Protein AF-A0A1R1S7P5-F1 (afdb_monomer)

Sequence (93 aa):
MTSIERTAYPRFKRLITAHELHLFCSPTGDELEWAAGATDGDEHLPARVGVAYDQAQARRIAEQSIRKEAAAKNRTRASPCPACAWWPCDHGG

pLDDT: mean 70.79, std 16.52, range [39.44, 97.38]

Structure (mmCIF, N/CA/C/O backbone):
data_AF-A0A1R1S7P5-F1
#
_entry.id   AF-A0A1R1S7P5-F1
#
loop_
_atom_site.group_PDB
_atom_site.id
_atom_site.type_symbol
_atom_site.label_atom_id
_atom_site.label_alt_id
_atom_site.label_comp_id
_atom_site.label_asym_id
_atom_site.label_entity_id
_atom_site.label_seq_id
_atom_site.pdbx_PDB_ins_code
_atom_site.Cartn_x
_atom_site.Cartn_y
_atom_site.Cartn_z
_atom_site.occupancy
_atom_site.B_iso_or_equiv
_atom_site.auth_seq_id
_atom_site.auth_comp_id
_atom_site.auth_asym_id
_atom_site.auth_atom_id
_atom_site.pdbx_PDB_model_num
ATOM 1 N N . MET A 1 1 ? 20.909 17.600 22.944 1.00 40.59 1 MET A N 1
ATOM 2 C CA . MET A 1 1 ? 20.603 16.245 22.438 1.00 40.59 1 MET A CA 1
ATOM 3 C C . MET A 1 1 ? 20.046 15.429 23.585 1.00 40.59 1 MET A C 1
ATOM 5 O O . MET A 1 1 ? 20.808 14.901 24.383 1.00 40.59 1 MET A O 1
ATOM 9 N N . THR A 1 2 ? 18.726 15.418 23.734 1.00 45.75 2 THR A N 1
ATOM 10 C CA . THR A 1 2 ? 18.050 14.572 24.717 1.00 45.75 2 THR A CA 1
ATOM 11 C C . THR A 1 2 ? 18.052 13.139 24.188 1.00 45.75 2 THR A C 1
ATOM 13 O O . THR A 1 2 ? 17.610 12.874 23.072 1.00 45.75 2 THR A O 1
ATOM 16 N N . SER A 1 3 ? 18.650 12.228 24.954 1.00 59.47 3 SER A N 1
ATOM 17 C CA . SER A 1 3 ? 18.625 10.789 24.693 1.00 59.47 3 SER A CA 1
ATOM 18 C C . SER A 1 3 ? 17.173 10.333 24.553 1.00 59.47 3 SER A C 1
ATOM 20 O O . SER A 1 3 ? 16.379 10.591 25.452 1.00 59.47 3 SER A O 1
ATOM 22 N N . ILE A 1 4 ? 16.831 9.634 23.469 1.00 60.50 4 ILE A N 1
ATOM 23 C CA . ILE A 1 4 ? 15.605 8.828 23.407 1.00 60.50 4 ILE A CA 1
ATOM 24 C C . ILE A 1 4 ? 15.663 7.871 24.604 1.00 60.50 4 ILE A C 1
ATOM 26 O O . ILE A 1 4 ? 16.576 7.046 24.700 1.00 60.50 4 ILE A O 1
ATOM 30 N N . GLU A 1 5 ? 14.781 8.058 25.585 1.00 53.78 5 GLU A N 1
ATOM 31 C CA . GLU A 1 5 ? 14.776 7.237 26.791 1.00 53.78 5 GLU A CA 1
ATOM 32 C C . GLU A 1 5 ? 14.529 5.766 26.432 1.00 53.78 5 GLU A C 1
ATOM 34 O O . GLU A 1 5 ? 13.701 5.428 25.581 1.00 53.78 5 GLU A O 1
ATOM 39 N N . ARG A 1 6 ? 15.275 4.876 27.097 1.00 56.09 6 ARG A N 1
ATOM 40 C CA . ARG A 1 6 ? 15.353 3.419 26.875 1.00 56.09 6 ARG A CA 1
ATOM 41 C C . ARG A 1 6 ? 14.074 2.659 27.287 1.00 56.09 6 ARG A C 1
ATOM 43 O O . ARG A 1 6 ? 14.159 1.514 27.722 1.00 56.09 6 ARG A O 1
ATOM 50 N N . THR A 1 7 ? 12.905 3.283 27.163 1.00 59.12 7 THR A N 1
ATOM 51 C CA . THR A 1 7 ? 11.581 2.750 27.540 1.00 59.12 7 THR A CA 1
ATOM 52 C C . THR A 1 7 ? 10.458 3.145 26.572 1.00 59.12 7 THR A C 1
ATOM 54 O O . THR A 1 7 ? 9.331 2.697 26.753 1.00 59.12 7 THR A O 1
ATOM 57 N N . ALA A 1 8 ? 10.739 3.916 25.514 1.00 59.31 8 ALA A N 1
ATOM 58 C CA . ALA A 1 8 ? 9.708 4.395 24.583 1.00 59.31 8 ALA A CA 1
ATOM 59 C C . ALA A 1 8 ? 9.144 3.321 23.628 1.00 59.31 8 ALA A C 1
ATOM 61 O O . ALA A 1 8 ? 8.195 3.590 22.899 1.00 59.31 8 ALA A O 1
ATOM 62 N N . TYR A 1 9 ? 9.701 2.106 23.625 1.00 52.81 9 TYR A N 1
ATOM 63 C CA . TYR A 1 9 ? 9.186 1.001 22.819 1.00 52.81 9 TYR A CA 1
ATOM 64 C C . TYR A 1 9 ? 8.454 -0.015 23.701 1.0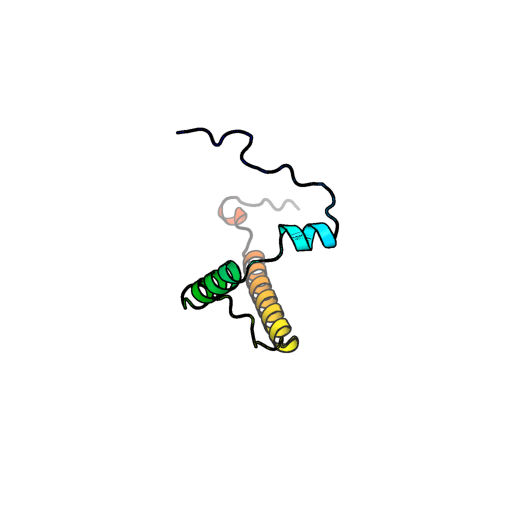0 52.81 9 TYR A C 1
ATOM 66 O O . TYR A 1 9 ? 9.094 -0.665 24.537 1.00 52.81 9 TYR A O 1
ATOM 74 N N . PRO A 1 10 ? 7.134 -0.202 23.507 1.00 65.19 10 PRO A N 1
ATOM 75 C CA . PRO A 1 10 ? 6.404 -1.302 24.116 1.00 65.19 10 PRO A CA 1
ATOM 76 C C . PRO A 1 10 ? 7.114 -2.620 23.796 1.00 65.19 10 PRO A C 1
ATOM 78 O O . PRO A 1 10 ? 7.443 -2.898 22.641 1.00 65.19 10 PRO A O 1
ATOM 81 N N . ARG A 1 11 ? 7.378 -3.455 24.809 1.00 69.19 11 ARG A N 1
ATOM 82 C CA . ARG A 1 11 ? 7.927 -4.793 24.561 1.00 69.19 11 ARG A CA 1
ATOM 83 C C . ARG A 1 11 ? 6.841 -5.651 23.921 1.00 69.19 11 ARG A C 1
ATOM 85 O O . ARG A 1 11 ? 6.016 -6.228 24.627 1.00 69.19 11 ARG A O 1
ATOM 92 N N . PHE A 1 12 ? 6.848 -5.717 22.594 1.00 64.25 12 PHE A N 1
ATOM 93 C CA . PHE A 1 12 ? 5.926 -6.553 21.837 1.00 64.25 12 PHE A CA 1
ATOM 94 C C . PHE A 1 12 ? 6.024 -8.009 22.295 1.00 64.25 12 PHE A C 1
ATOM 96 O O . PHE A 1 12 ? 7.112 -8.565 22.482 1.00 64.25 12 PHE A O 1
ATOM 103 N N . LYS A 1 13 ? 4.864 -8.637 22.487 1.00 69.00 13 LYS A N 1
ATOM 104 C CA . LYS A 1 13 ? 4.792 -10.071 22.757 1.00 69.00 13 LYS A CA 1
ATOM 105 C C . LYS A 1 13 ? 5.284 -10.818 21.515 1.00 69.00 13 LYS A C 1
ATOM 107 O O . LYS A 1 13 ? 4.954 -10.446 20.395 1.00 69.00 13 LYS A O 1
ATOM 112 N N . ARG A 1 14 ? 6.055 -11.896 21.710 1.00 73.75 14 ARG A N 1
ATOM 113 C CA . ARG A 1 14 ? 6.548 -12.748 20.605 1.00 73.75 14 ARG A CA 1
ATOM 114 C C . ARG A 1 14 ? 5.412 -13.366 19.787 1.00 73.75 14 ARG A C 1
ATOM 116 O O . ARG A 1 14 ? 5.617 -13.683 18.624 1.00 73.75 14 ARG A O 1
ATOM 123 N N . LEU A 1 15 ? 4.252 -13.558 20.413 1.00 78.25 15 LEU A N 1
ATOM 124 C CA . LEU A 1 15 ? 3.021 -14.023 19.791 1.00 78.25 15 LEU A CA 1
ATOM 125 C C . LEU A 1 15 ? 1.857 -13.214 20.368 1.00 78.25 15 LEU A C 1
ATOM 127 O O . LEU A 1 15 ? 1.779 -13.021 21.582 1.00 78.25 15 LEU A O 1
ATOM 131 N N . ILE A 1 16 ? 0.979 -12.758 19.484 1.00 81.62 16 ILE A N 1
ATOM 132 C CA . ILE A 1 16 ? -0.269 -12.057 19.780 1.00 81.62 16 ILE A CA 1
ATOM 133 C C . ILE A 1 16 ? -1.412 -12.896 19.206 1.00 81.62 16 ILE A C 1
ATOM 135 O O . ILE A 1 16 ? -1.281 -13.473 18.125 1.00 81.62 16 ILE A O 1
ATOM 139 N N . THR A 1 17 ? -2.512 -13.030 19.947 1.00 86.00 17 THR A N 1
ATOM 140 C CA . THR A 1 17 ? -3.687 -13.760 19.442 1.00 86.00 17 THR A CA 1
ATOM 141 C C . THR A 1 17 ? -4.438 -12.915 18.413 1.00 86.00 17 THR A C 1
ATOM 143 O O . THR A 1 17 ? -4.366 -11.690 18.447 1.00 86.00 17 THR A O 1
ATOM 146 N N . ALA A 1 18 ? -5.208 -13.540 17.519 1.00 84.88 18 ALA A N 1
ATOM 147 C CA . ALA A 1 18 ? -6.024 -12.796 16.553 1.00 84.88 18 ALA A CA 1
ATOM 148 C C . ALA A 1 18 ? -7.014 -11.833 17.240 1.00 84.88 18 ALA A C 1
ATOM 150 O O . ALA A 1 18 ? -7.221 -10.716 16.776 1.00 84.88 18 ALA A O 1
ATOM 151 N N . HIS A 1 19 ? -7.579 -12.244 18.379 1.00 85.38 19 HIS A N 1
ATOM 152 C CA . HIS A 1 19 ? -8.470 -11.406 19.178 1.00 85.38 19 HIS A CA 1
ATOM 153 C C . HIS A 1 19 ? -7.740 -10.194 19.770 1.00 85.38 19 HIS A C 1
ATOM 155 O O . HIS A 1 19 ? -8.229 -9.075 19.689 1.00 85.38 19 HIS A O 1
ATOM 161 N N . GLU A 1 20 ? -6.540 -10.400 20.309 1.00 86.25 20 GLU A N 1
ATOM 162 C CA . GLU A 1 20 ? -5.711 -9.324 20.857 1.00 86.25 20 GLU A CA 1
ATOM 163 C C . GLU A 1 20 ? -5.252 -8.345 19.763 1.00 86.25 20 GLU A C 1
ATOM 165 O O . GLU A 1 20 ? -5.286 -7.135 19.970 1.00 86.25 20 GLU A O 1
ATOM 170 N N . LEU A 1 21 ? -4.912 -8.847 18.573 1.00 83.44 21 LEU A N 1
ATOM 171 C CA . LEU A 1 21 ? -4.609 -8.012 17.411 1.00 83.44 21 LEU A CA 1
ATOM 172 C C . LEU A 1 21 ? -5.816 -7.154 17.014 1.00 83.44 21 LEU A C 1
ATOM 174 O O . LEU A 1 21 ? -5.666 -5.968 16.746 1.00 83.44 21 LEU A O 1
ATOM 178 N N . HIS A 1 22 ? -7.016 -7.735 17.012 1.00 83.56 22 HIS A N 1
ATOM 179 C CA . HIS A 1 22 ? -8.235 -6.999 16.698 1.00 83.56 22 HIS A CA 1
ATOM 180 C C . HIS A 1 22 ? -8.543 -5.921 17.746 1.00 83.56 22 HIS A C 1
ATOM 182 O O . HIS A 1 22 ? -8.910 -4.811 17.380 1.00 83.56 22 HIS A O 1
ATOM 188 N N . LEU A 1 23 ? -8.359 -6.208 19.034 1.00 83.06 23 LEU A N 1
ATOM 189 C CA . LEU A 1 23 ? -8.647 -5.239 20.092 1.00 83.06 23 LEU A CA 1
ATOM 190 C C . LEU A 1 23 ? -7.665 -4.062 20.123 1.00 83.06 23 LEU A C 1
ATOM 192 O O . LEU A 1 23 ? -8.082 -2.942 20.396 1.00 83.06 23 LEU A O 1
ATOM 196 N N . PHE A 1 24 ? -6.376 -4.305 19.875 1.00 80.75 24 PHE A N 1
ATOM 197 C CA . PHE A 1 24 ? -5.341 -3.274 20.019 1.00 80.75 24 PHE A CA 1
ATOM 198 C C . PHE A 1 24 ? -4.904 -2.625 18.707 1.00 80.75 24 PHE A C 1
ATOM 200 O O . PHE A 1 24 ? -4.298 -1.558 18.743 1.00 80.75 24 PHE A O 1
ATOM 207 N N . CYS A 1 25 ? -5.142 -3.272 17.565 1.00 77.69 25 CYS A N 1
ATOM 208 C CA . CYS A 1 25 ? -4.619 -2.834 16.270 1.00 77.69 25 CYS A CA 1
ATOM 209 C C . CYS A 1 25 ? -5.704 -2.691 15.195 1.00 77.69 25 CYS A C 1
ATOM 211 O O . CYS A 1 25 ? -5.366 -2.572 14.017 1.00 77.69 25 CYS A O 1
ATOM 213 N N . SER A 1 26 ? -6.988 -2.707 15.569 1.00 86.69 26 SER A N 1
ATOM 214 C CA . SER A 1 26 ? -8.037 -2.271 14.644 1.00 86.69 26 SER A CA 1
ATOM 215 C C . SER A 1 26 ? -8.089 -0.748 14.634 1.00 86.69 26 SER A C 1
ATOM 217 O O . SER A 1 26 ? -8.218 -0.160 15.709 1.00 86.69 26 SER A O 1
ATOM 219 N N . PRO A 1 27 ? -8.002 -0.113 13.456 1.00 87.69 27 PRO A N 1
ATOM 220 C CA . PRO A 1 27 ? -8.108 1.330 13.362 1.00 87.69 27 PRO A CA 1
ATOM 221 C C . PRO A 1 27 ? -9.510 1.782 13.771 1.00 87.69 27 PRO A C 1
ATOM 223 O O . PRO A 1 27 ? -10.518 1.133 13.474 1.00 87.69 27 PRO A O 1
ATOM 226 N N . THR A 1 28 ? -9.556 2.910 14.457 1.00 87.44 28 THR A N 1
ATOM 227 C CA . THR A 1 28 ? -10.776 3.650 14.765 1.00 87.44 28 THR A CA 1
ATOM 228 C C . THR A 1 28 ? -11.316 4.356 13.517 1.00 87.44 28 THR A C 1
ATOM 230 O O . THR A 1 28 ? -10.615 4.510 12.515 1.00 87.44 28 THR A O 1
ATOM 233 N N . GLY A 1 29 ? -12.579 4.791 13.560 1.00 88.31 29 GLY A N 1
ATOM 234 C CA . GLY A 1 29 ? -13.187 5.539 12.451 1.00 88.31 29 G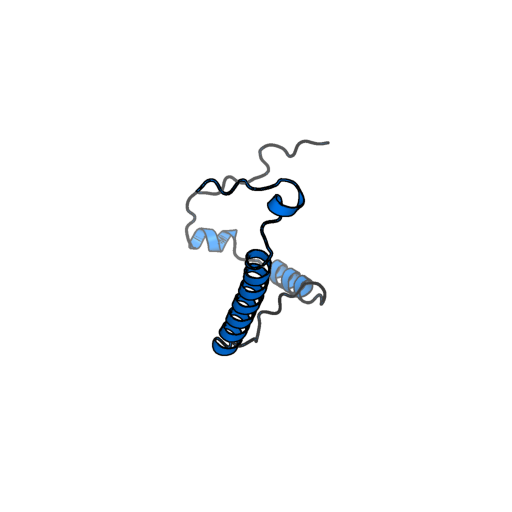LY A CA 1
ATOM 235 C C . GLY A 1 29 ? -12.418 6.820 12.115 1.00 88.31 29 GLY A C 1
ATOM 236 O O . GLY A 1 29 ? -12.148 7.078 10.946 1.00 88.31 29 GLY A O 1
ATOM 237 N N . ASP A 1 30 ? -11.981 7.550 13.140 1.00 87.56 30 ASP A N 1
ATOM 238 C CA . ASP A 1 30 ? -11.228 8.799 12.991 1.00 87.56 30 ASP A CA 1
ATOM 239 C C . ASP A 1 30 ? -9.853 8.563 12.342 1.00 87.56 30 ASP A C 1
ATOM 241 O O . ASP A 1 30 ? -9.403 9.348 11.509 1.00 87.56 30 ASP A O 1
ATOM 245 N N . GLU A 1 31 ? -9.188 7.451 12.674 1.00 87.50 31 GLU A N 1
ATOM 246 C CA . GLU A 1 31 ? -7.926 7.052 12.036 1.00 87.50 31 GLU A CA 1
ATOM 247 C C . GLU A 1 31 ? -8.123 6.663 10.566 1.00 87.50 31 GLU A C 1
ATOM 249 O O . GLU A 1 31 ? -7.256 6.951 9.740 1.00 87.50 31 GLU A O 1
ATOM 254 N N . LEU A 1 32 ? -9.255 6.037 10.221 1.00 85.81 32 LEU A N 1
ATOM 255 C CA . LEU A 1 32 ? -9.605 5.734 8.831 1.00 85.81 32 LEU A CA 1
ATOM 256 C C . LEU A 1 32 ? -9.891 7.009 8.029 1.00 85.81 32 LEU A C 1
ATOM 258 O O . LEU A 1 32 ? -9.432 7.119 6.894 1.00 85.81 32 LEU A O 1
ATOM 262 N N . GLU A 1 33 ? -10.615 7.969 8.606 1.00 85.19 33 GLU A N 1
ATOM 263 C CA . GLU A 1 33 ? -10.915 9.257 7.969 1.00 85.19 33 GLU A CA 1
ATOM 264 C C . GLU A 1 33 ? -9.644 10.092 7.764 1.00 85.19 33 GLU A C 1
ATOM 266 O O . GLU A 1 33 ? -9.397 10.594 6.665 1.00 85.19 33 GLU A O 1
ATOM 271 N N . TRP A 1 34 ? -8.787 10.171 8.787 1.00 86.31 34 TRP A N 1
ATOM 272 C CA . TRP A 1 34 ? -7.471 10.799 8.680 1.00 86.31 34 TRP A CA 1
ATOM 273 C C . TRP A 1 34 ? -6.614 10.136 7.598 1.00 86.31 34 TRP A C 1
ATOM 275 O O . TRP A 1 34 ? -6.015 10.837 6.783 1.00 86.31 34 TRP A O 1
ATOM 285 N N . ALA A 1 35 ? -6.567 8.800 7.563 1.00 79.56 35 ALA A N 1
ATOM 286 C CA . ALA A 1 35 ? -5.793 8.070 6.567 1.00 79.56 35 ALA A CA 1
ATOM 287 C C . ALA A 1 35 ? -6.317 8.329 5.151 1.00 79.56 35 ALA A C 1
ATOM 289 O O . ALA A 1 35 ? -5.509 8.587 4.265 1.00 79.56 35 ALA A O 1
ATOM 290 N N . ALA A 1 36 ? -7.640 8.328 4.952 1.00 79.62 36 ALA A N 1
ATOM 291 C CA . ALA A 1 36 ? -8.262 8.641 3.669 1.00 79.62 36 ALA A CA 1
ATOM 292 C C . ALA A 1 36 ? -7.868 10.047 3.193 1.00 79.62 36 ALA A C 1
ATOM 294 O O . ALA A 1 36 ? -7.317 10.186 2.104 1.00 79.62 36 ALA A O 1
ATOM 295 N N . GLY A 1 37 ? -8.020 11.065 4.047 1.00 77.62 37 GLY A N 1
ATOM 296 C CA . GLY A 1 37 ? -7.627 12.439 3.722 1.00 77.62 37 GLY A CA 1
ATOM 297 C C . GLY A 1 37 ? -6.118 12.623 3.509 1.00 77.62 37 GLY A C 1
ATOM 298 O O . GLY A 1 37 ? -5.707 13.447 2.694 1.00 77.62 37 GLY A O 1
ATOM 299 N N . ALA A 1 38 ? -5.281 11.844 4.202 1.00 74.75 38 ALA A N 1
ATOM 300 C CA . ALA A 1 38 ? -3.828 11.848 4.023 1.00 74.75 38 ALA A CA 1
ATOM 301 C C . ALA A 1 38 ? -3.383 11.129 2.737 1.00 74.75 38 ALA A C 1
ATOM 303 O O . ALA A 1 38 ? -2.357 11.491 2.162 1.00 74.75 38 ALA A O 1
ATOM 304 N N . THR A 1 39 ? -4.138 10.125 2.279 1.00 63.38 39 THR A N 1
ATOM 305 C CA . THR A 1 39 ? -3.886 9.427 1.012 1.00 63.38 39 THR A CA 1
ATOM 306 C C . THR A 1 39 ? -4.520 10.114 -0.190 1.00 63.38 39 THR A C 1
ATOM 308 O O . THR A 1 39 ? -3.983 9.993 -1.278 1.00 63.38 39 THR A O 1
ATOM 311 N N . ASP A 1 40 ? -5.592 10.886 -0.022 1.00 62.59 40 ASP A N 1
ATOM 312 C CA . ASP A 1 40 ? -6.227 11.649 -1.110 1.00 62.59 40 ASP A CA 1
ATOM 313 C C . ASP A 1 40 ? -5.382 12.855 -1.577 1.00 62.59 40 ASP A C 1
ATOM 315 O O . ASP A 1 40 ? -5.739 13.554 -2.528 1.00 62.59 40 ASP A O 1
ATOM 319 N N . GLY A 1 41 ? -4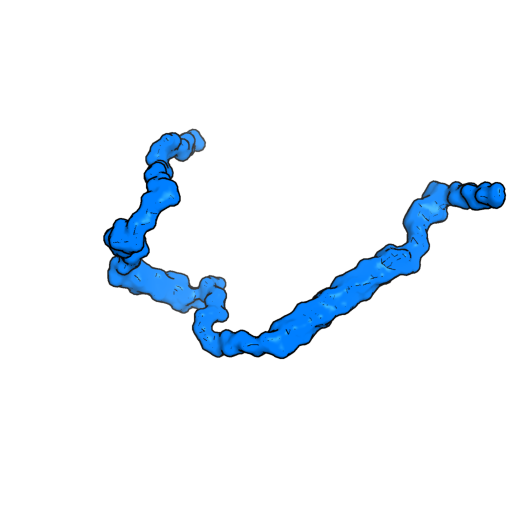.226 13.089 -0.944 1.00 57.72 41 GLY A N 1
ATOM 320 C CA . GLY A 1 41 ? -3.189 13.985 -1.440 1.00 57.72 41 GLY A CA 1
ATOM 321 C C . GLY A 1 41 ? -2.444 13.381 -2.634 1.00 57.72 41 GLY A C 1
ATOM 322 O O . GLY A 1 41 ? -1.735 12.383 -2.502 1.00 57.72 41 GLY A O 1
ATOM 323 N N . ASP A 1 42 ? -2.541 14.048 -3.785 1.00 57.12 42 ASP A N 1
ATOM 324 C CA . ASP A 1 42 ? -1.941 13.693 -5.088 1.00 57.12 42 ASP A CA 1
ATOM 325 C C . ASP A 1 42 ? -0.406 13.462 -5.051 1.00 57.12 42 ASP A C 1
ATOM 327 O O . ASP A 1 42 ? 0.194 12.955 -5.995 1.00 57.12 42 ASP A O 1
ATOM 331 N N . GLU A 1 43 ? 0.269 13.803 -3.948 1.00 58.56 43 GLU A N 1
ATOM 332 C CA . GLU A 1 43 ? 1.729 13.734 -3.844 1.00 58.56 43 GLU A CA 1
ATOM 33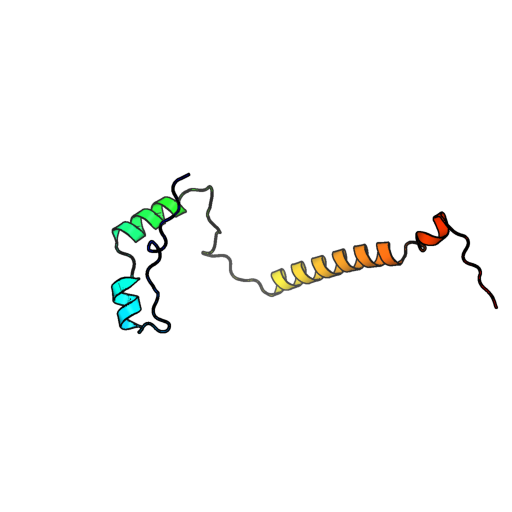3 C C . GLU A 1 43 ? 2.264 12.328 -3.499 1.00 58.56 43 GLU A C 1
ATOM 335 O O . GLU A 1 43 ? 3.401 12.011 -3.858 1.00 58.56 43 GLU A O 1
ATOM 340 N N . HIS A 1 44 ? 1.473 11.436 -2.876 1.00 53.09 44 HIS A N 1
A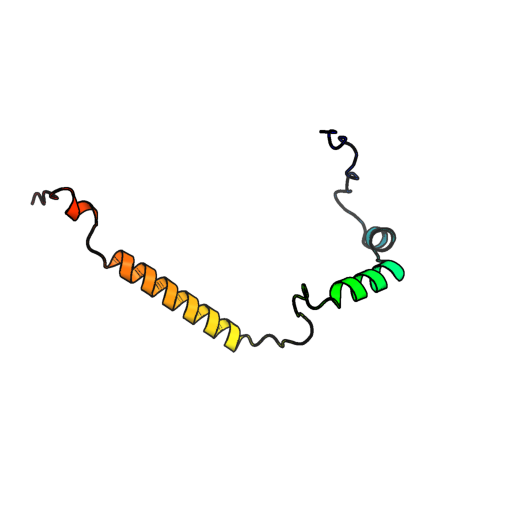TOM 341 C CA . HIS A 1 44 ? 1.987 10.149 -2.365 1.00 53.09 44 HIS A CA 1
ATOM 342 C C . HIS A 1 44 ? 1.030 8.946 -2.453 1.00 53.09 44 HIS A C 1
ATOM 344 O O . HIS A 1 44 ? 1.059 8.062 -1.596 1.00 53.09 44 HIS A O 1
ATOM 350 N N . LEU A 1 45 ? 0.239 8.826 -3.518 1.00 49.25 45 LEU A N 1
ATOM 351 C CA . LEU A 1 45 ? -0.487 7.585 -3.800 1.00 49.25 45 LEU A CA 1
ATOM 352 C C . LEU A 1 45 ? 0.401 6.586 -4.565 1.00 49.25 45 LEU A C 1
ATOM 354 O O . LEU A 1 45 ? 0.592 6.740 -5.775 1.00 49.25 45 LEU A O 1
ATOM 358 N N . PRO A 1 46 ? 0.882 5.478 -3.964 1.00 52.34 46 PRO A N 1
ATOM 359 C CA . PRO A 1 46 ? 1.106 4.281 -4.753 1.00 52.34 46 PRO A CA 1
ATOM 360 C C . PRO A 1 46 ? -0.274 3.798 -5.205 1.00 52.34 46 PRO A C 1
ATOM 362 O O . PRO A 1 46 ? -0.956 3.074 -4.484 1.00 52.34 46 PRO A O 1
ATOM 365 N N . ALA A 1 47 ? -0.692 4.224 -6.398 1.00 51.28 47 ALA A N 1
ATOM 366 C CA . ALA A 1 47 ? -1.921 3.789 -7.044 1.00 51.28 47 ALA A CA 1
ATOM 367 C C . ALA A 1 47 ? -1.978 2.253 -7.086 1.00 51.28 47 ALA A C 1
ATOM 369 O O . ALA A 1 47 ? -1.383 1.598 -7.944 1.00 51.28 47 ALA A O 1
ATOM 370 N N . ARG A 1 48 ? -2.678 1.658 -6.122 1.00 57.75 48 ARG A N 1
ATOM 371 C CA . ARG A 1 48 ? -2.984 0.228 -6.084 1.00 57.75 48 ARG A CA 1
ATOM 372 C C . ARG A 1 48 ? -4.455 0.009 -5.792 1.00 57.75 48 ARG A C 1
ATOM 374 O O . ARG A 1 48 ? -4.817 -0.741 -4.898 1.00 57.75 48 ARG A O 1
ATOM 381 N N . VAL A 1 49 ? -5.300 0.619 -6.611 1.00 50.59 49 VAL A N 1
ATOM 382 C CA . VAL A 1 49 ? -6.668 0.154 -6.830 1.00 50.59 49 VAL A CA 1
ATOM 383 C C . VAL A 1 49 ? -6.923 0.247 -8.332 1.00 50.59 49 VAL A C 1
ATOM 385 O O . VAL A 1 49 ? -6.982 1.337 -8.886 1.00 50.59 49 VAL A O 1
ATOM 388 N N . GLY A 1 50 ? -6.996 -0.901 -9.012 1.00 55.16 50 GLY A N 1
ATOM 389 C CA . GLY A 1 50 ? -7.513 -0.978 -10.387 1.00 55.16 50 GLY A CA 1
ATOM 390 C C . GLY A 1 50 ? -6.534 -1.328 -11.513 1.00 55.16 50 GLY A C 1
ATOM 391 O O . GLY A 1 50 ? -6.992 -1.561 -12.628 1.00 55.16 50 GLY A O 1
ATOM 392 N N . VAL A 1 51 ? -5.222 -1.448 -11.277 1.00 60.38 51 VAL A N 1
ATOM 393 C CA . VAL A 1 51 ? -4.331 -2.017 -12.308 1.00 60.38 51 VAL A CA 1
ATOM 394 C C . VAL A 1 51 ? -4.448 -3.538 -12.260 1.00 60.38 51 VAL A C 1
ATOM 396 O O . VAL A 1 51 ? -3.891 -4.186 -11.372 1.00 60.38 51 VAL A O 1
ATOM 399 N N . ALA A 1 52 ? -5.193 -4.115 -13.203 1.00 70.38 52 ALA A N 1
ATOM 400 C CA . ALA A 1 52 ? -5.180 -5.556 -13.412 1.00 70.38 52 ALA A CA 1
ATOM 401 C C . ALA A 1 52 ? -3.743 -5.990 -13.734 1.00 70.38 52 ALA A C 1
ATOM 403 O O . ALA A 1 52 ? -3.103 -5.449 -14.637 1.00 70.38 52 ALA A O 1
ATOM 404 N N . TYR A 1 53 ? -3.214 -6.942 -12.968 1.00 80.44 53 TYR A N 1
ATOM 405 C CA . TYR A 1 53 ? -1.876 -7.470 -13.196 1.00 80.44 53 TYR A CA 1
ATOM 406 C C . TYR A 1 53 ? -1.834 -8.232 -14.529 1.00 80.44 53 TYR A C 1
ATOM 408 O O . TYR A 1 53 ? -2.277 -9.376 -14.615 1.00 80.44 53 TYR A O 1
ATOM 416 N N . ASP A 1 54 ? -1.283 -7.602 -15.568 1.00 83.38 54 ASP A N 1
ATOM 417 C CA . ASP A 1 54 ? -0.967 -8.271 -16.829 1.00 83.38 54 ASP A CA 1
ATOM 418 C C . ASP A 1 54 ? 0.395 -8.972 -16.705 1.00 83.38 54 ASP A C 1
ATOM 420 O O . ASP A 1 54 ? 1.470 -8.385 -16.884 1.00 83.38 54 ASP A O 1
ATOM 424 N N . GLN A 1 55 ? 0.342 -10.267 -16.398 1.00 85.75 55 GLN A N 1
ATOM 425 C CA . GLN A 1 55 ? 1.524 -11.117 -16.273 1.00 85.75 55 GLN A CA 1
ATOM 426 C C . GLN A 1 55 ? 2.366 -11.151 -17.561 1.00 85.75 55 GLN A C 1
ATOM 428 O O . GLN A 1 55 ? 3.598 -11.221 -17.492 1.00 85.75 55 GLN A O 1
ATOM 433 N N . ALA A 1 56 ? 1.736 -11.081 -18.738 1.00 91.19 56 ALA A N 1
ATOM 434 C CA . ALA A 1 56 ? 2.441 -11.101 -20.015 1.00 91.19 56 ALA A CA 1
ATOM 435 C C . ALA A 1 56 ? 3.192 -9.784 -20.245 1.00 91.19 56 ALA A C 1
ATOM 437 O O . ALA A 1 56 ? 4.349 -9.788 -20.678 1.00 91.19 56 ALA A O 1
ATOM 438 N N . GLN A 1 57 ? 2.580 -8.648 -19.906 1.00 89.62 57 GLN A N 1
ATOM 439 C CA . GLN A 1 57 ? 3.256 -7.354 -19.933 1.00 89.62 57 GLN A CA 1
ATOM 440 C C . GLN A 1 57 ? 4.417 -7.297 -18.934 1.00 89.62 57 GLN A C 1
ATOM 442 O O . GLN A 1 57 ? 5.523 -6.914 -19.323 1.00 89.62 57 GLN A O 1
ATOM 447 N N . ALA A 1 58 ? 4.212 -7.754 -17.697 1.00 91.12 58 ALA A N 1
ATOM 448 C CA . ALA A 1 58 ? 5.265 -7.802 -16.684 1.00 91.1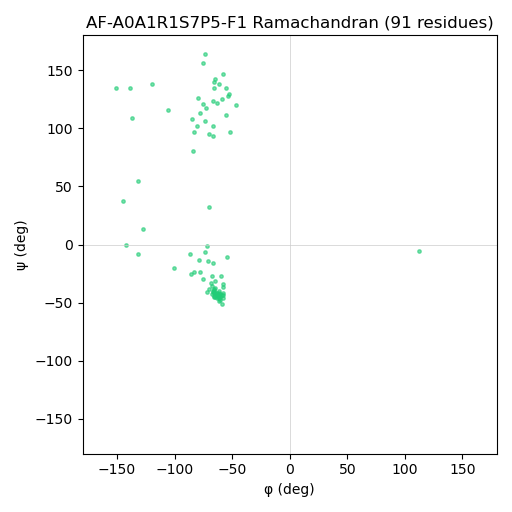2 58 ALA A CA 1
ATOM 449 C C . ALA A 1 58 ? 6.463 -8.657 -17.138 1.00 91.12 58 ALA A C 1
ATOM 451 O O . ALA A 1 58 ? 7.617 -8.233 -17.022 1.00 91.12 58 ALA A O 1
ATOM 452 N N . ARG A 1 59 ? 6.205 -9.829 -17.735 1.00 96.12 59 ARG A N 1
ATOM 453 C CA . ARG A 1 59 ? 7.253 -10.711 -18.266 1.00 96.12 59 ARG A CA 1
ATOM 454 C C . ARG A 1 59 ? 8.049 -10.060 -19.397 1.00 96.12 59 ARG A C 1
ATOM 456 O O . ARG A 1 59 ? 9.274 -10.153 -19.401 1.00 96.12 59 ARG A O 1
ATOM 463 N N . ARG A 1 60 ? 7.384 -9.354 -20.318 1.00 95.62 60 ARG A N 1
ATOM 464 C CA . ARG A 1 60 ? 8.061 -8.627 -21.408 1.00 95.62 60 ARG A CA 1
ATOM 465 C C . ARG A 1 60 ? 9.012 -7.556 -20.877 1.00 95.62 60 ARG A C 1
ATOM 467 O O . ARG A 1 60 ? 10.151 -7.488 -21.334 1.00 95.62 60 ARG A O 1
ATOM 474 N N . ILE A 1 61 ? 8.573 -6.770 -19.894 1.00 94.62 61 ILE A N 1
ATOM 475 C CA . ILE A 1 61 ? 9.396 -5.719 -19.273 1.00 94.62 61 ILE A CA 1
ATOM 476 C C . ILE A 1 61 ? 10.626 -6.336 -18.590 1.00 94.62 61 ILE A C 1
ATOM 478 O O . ILE A 1 61 ? 11.750 -5.857 -18.774 1.00 94.62 61 ILE A O 1
ATOM 482 N N . ALA A 1 62 ? 10.435 -7.434 -17.853 1.00 92.50 62 ALA A N 1
ATOM 483 C CA . ALA A 1 62 ? 11.525 -8.152 -17.200 1.00 92.50 62 ALA A CA 1
ATOM 484 C C . ALA A 1 62 ? 12.543 -8.694 -18.218 1.00 92.50 62 ALA A C 1
ATOM 486 O O . ALA A 1 62 ? 13.740 -8.441 -18.087 1.00 92.50 62 ALA A O 1
ATOM 487 N N . GLU A 1 63 ? 12.087 -9.372 -19.275 1.00 97.38 63 GLU A N 1
ATOM 488 C CA . GLU A 1 63 ? 12.967 -9.900 -20.324 1.00 97.38 63 GLU A CA 1
ATOM 489 C C . GLU A 1 63 ? 13.754 -8.798 -21.043 1.00 97.38 63 GLU A C 1
ATOM 491 O O . GLU A 1 63 ? 14.951 -8.954 -21.291 1.00 97.38 63 GLU A O 1
ATOM 496 N N . GLN A 1 64 ? 13.111 -7.674 -21.367 1.00 95.06 64 GLN A N 1
ATOM 497 C CA . GLN A 1 64 ? 13.779 -6.530 -21.991 1.00 95.06 64 GLN A CA 1
ATOM 498 C C . GLN A 1 64 ? 14.871 -5.954 -21.086 1.00 95.06 64 GLN A C 1
ATOM 500 O O . GLN A 1 64 ? 15.974 -5.666 -21.556 1.00 95.06 64 GLN A O 1
ATOM 505 N N . SER A 1 65 ? 14.592 -5.851 -19.788 1.00 94.31 65 SER A N 1
ATOM 506 C CA . SER A 1 65 ? 15.549 -5.361 -18.794 1.00 94.31 65 SER A CA 1
ATOM 507 C C . SER A 1 65 ? 16.746 -6.303 -18.667 1.00 94.31 65 SER A C 1
ATOM 509 O O . SER A 1 65 ? 17.892 -5.859 -18.732 1.00 94.31 65 SER A O 1
ATOM 511 N N . ILE A 1 66 ? 16.493 -7.614 -18.595 1.00 93.25 66 ILE A N 1
ATOM 512 C CA . ILE A 1 66 ? 17.538 -8.643 -18.542 1.00 93.25 66 ILE A CA 1
ATOM 513 C C . ILE A 1 66 ? 18.407 -8.601 -19.802 1.00 93.25 66 ILE A C 1
ATOM 515 O O . ILE A 1 66 ? 19.630 -8.617 -19.694 1.00 93.25 66 ILE A O 1
ATOM 519 N N . ARG A 1 67 ? 17.811 -8.514 -21.000 1.00 93.12 67 ARG A N 1
ATOM 520 C CA . ARG A 1 67 ? 18.571 -8.448 -22.262 1.00 93.12 67 ARG A CA 1
ATOM 521 C C . ARG A 1 67 ? 19.424 -7.183 -22.351 1.00 93.12 67 ARG A C 1
ATOM 523 O O . ARG A 1 67 ? 20.575 -7.266 -22.769 1.00 93.12 67 ARG A O 1
ATOM 530 N N . LYS A 1 68 ? 18.890 -6.029 -21.937 1.00 90.25 68 LYS A N 1
ATOM 531 C CA . LYS A 1 68 ? 19.632 -4.759 -21.910 1.00 90.25 68 LYS A CA 1
ATOM 532 C C . LYS A 1 68 ? 20.834 -4.838 -20.969 1.00 90.25 68 LYS A C 1
ATOM 534 O O . LYS A 1 68 ? 21.939 -4.460 -21.352 1.00 90.25 68 LYS A O 1
ATOM 539 N N . GLU A 1 69 ? 20.625 -5.378 -19.773 1.00 91.06 69 GLU A N 1
ATOM 540 C CA . GLU A 1 69 ? 21.682 -5.568 -18.779 1.00 91.06 69 GLU A CA 1
ATOM 541 C C . GLU A 1 69 ? 22.733 -6.584 -19.252 1.00 91.06 69 GLU A C 1
ATOM 543 O O . GLU A 1 69 ? 23.938 -6.352 -19.138 1.00 91.06 69 GLU A O 1
ATOM 548 N N . ALA A 1 70 ? 22.297 -7.690 -19.860 1.00 86.38 70 ALA A N 1
ATOM 549 C CA . ALA A 1 70 ? 23.190 -8.680 -20.452 1.00 86.38 70 ALA A CA 1
ATOM 550 C C . ALA A 1 70 ? 24.032 -8.081 -21.588 1.00 86.38 70 ALA A C 1
ATOM 552 O O . ALA A 1 70 ? 25.225 -8.361 -21.666 1.00 86.38 70 ALA A O 1
ATOM 553 N N . ALA A 1 71 ? 23.455 -7.223 -22.436 1.00 83.06 71 ALA A N 1
ATOM 554 C CA . ALA A 1 71 ? 24.183 -6.533 -23.499 1.00 83.06 71 ALA A CA 1
ATOM 555 C C . ALA A 1 71 ? 25.209 -5.529 -22.948 1.00 83.06 71 ALA A C 1
ATOM 557 O O . ALA A 1 71 ? 26.327 -5.465 -23.458 1.00 83.06 71 ALA A O 1
ATOM 558 N N . ALA A 1 72 ? 24.869 -4.791 -21.886 1.00 81.12 72 ALA A N 1
ATOM 559 C CA . ALA A 1 72 ? 25.807 -3.900 -21.206 1.00 81.12 72 ALA A CA 1
ATOM 560 C C . ALA A 1 72 ? 27.001 -4.684 -20.637 1.00 81.12 72 ALA A C 1
ATOM 562 O O . ALA A 1 72 ? 28.151 -4.348 -20.914 1.00 81.12 72 ALA A O 1
ATOM 563 N N . LYS A 1 73 ? 26.735 -5.794 -19.939 1.00 74.94 73 LYS A N 1
ATOM 564 C CA . LYS A 1 73 ? 27.782 -6.673 -19.396 1.00 74.94 73 LYS A CA 1
ATOM 565 C C . LYS A 1 73 ? 28.603 -7.368 -20.477 1.00 74.94 73 LYS A C 1
ATOM 567 O O . LYS A 1 73 ? 29.812 -7.510 -20.313 1.00 74.94 73 LYS A O 1
ATOM 572 N N . ASN A 1 74 ? 27.978 -7.787 -21.577 1.00 75.44 74 ASN A N 1
ATOM 573 C CA . ASN A 1 74 ? 28.688 -8.386 -22.703 1.00 75.44 74 ASN A CA 1
ATOM 574 C C . ASN A 1 74 ? 29.601 -7.354 -23.379 1.00 75.44 74 ASN A C 1
ATOM 576 O O . ASN A 1 74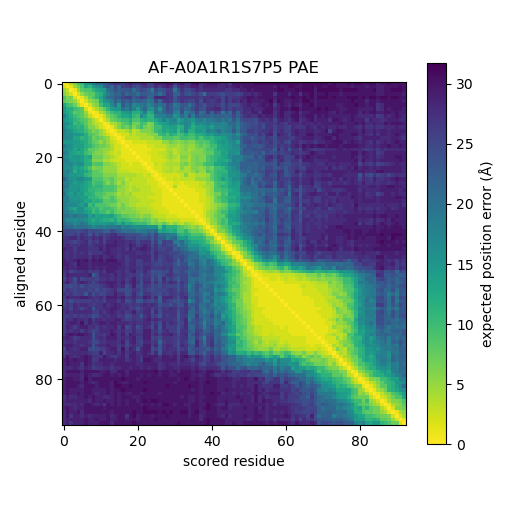 ? 30.758 -7.654 -23.635 1.00 75.44 74 ASN A O 1
ATOM 580 N N . ARG A 1 75 ? 29.151 -6.102 -23.549 1.00 58.38 75 ARG A N 1
ATOM 581 C CA . ARG A 1 75 ? 30.012 -5.006 -24.024 1.00 58.38 75 ARG A CA 1
ATOM 582 C C . ARG A 1 75 ? 31.221 -4.795 -23.107 1.00 58.38 75 ARG A C 1
ATOM 584 O O . ARG A 1 75 ? 32.323 -4.646 -23.613 1.00 58.38 75 ARG A O 1
ATOM 591 N N . THR A 1 76 ? 31.043 -4.822 -21.784 1.00 58.16 76 THR A N 1
ATOM 592 C CA . THR A 1 76 ? 32.160 -4.694 -20.829 1.00 58.16 76 THR A CA 1
ATOM 593 C C . THR A 1 76 ? 33.097 -5.907 -20.848 1.00 58.16 76 THR A C 1
ATOM 595 O O . THR A 1 76 ? 34.298 -5.740 -20.667 1.00 58.16 76 THR A O 1
ATOM 598 N N . ARG A 1 77 ? 32.580 -7.119 -21.094 1.00 54.31 77 ARG A N 1
ATOM 599 C CA . ARG A 1 77 ? 33.383 -8.350 -21.250 1.00 54.31 77 ARG A CA 1
ATOM 600 C C . ARG A 1 77 ? 34.060 -8.484 -22.617 1.00 54.31 77 ARG A C 1
ATOM 602 O O . ARG A 1 77 ? 35.044 -9.206 -22.714 1.00 54.31 77 ARG A O 1
ATOM 609 N N . ALA A 1 78 ? 33.536 -7.821 -2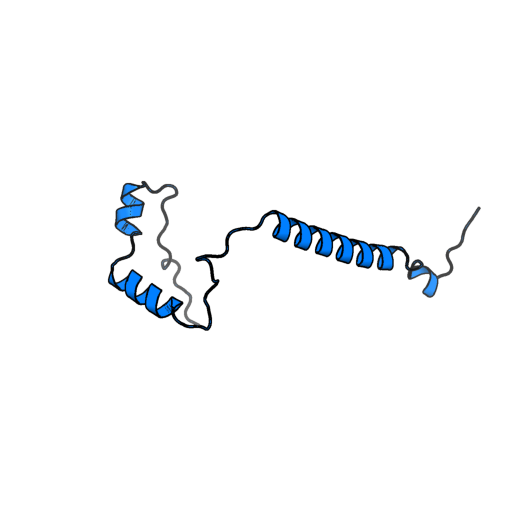3.645 1.00 56.47 78 ALA A N 1
ATOM 610 C CA . ALA A 1 78 ? 34.113 -7.754 -24.986 1.00 56.47 78 ALA A CA 1
ATOM 611 C C . ALA A 1 78 ? 35.143 -6.620 -25.138 1.00 56.47 78 ALA A C 1
ATOM 613 O O . ALA A 1 78 ? 35.817 -6.546 -26.164 1.00 56.47 78 ALA A O 1
ATOM 614 N N . SER A 1 79 ? 35.288 -5.743 -24.137 1.00 53.44 79 SER A N 1
ATOM 615 C CA . SER A 1 79 ? 36.420 -4.818 -24.074 1.00 53.44 79 SER A CA 1
ATOM 616 C C . SER A 1 79 ? 37.719 -5.606 -23.866 1.00 53.44 79 SER A C 1
ATOM 618 O O . SER A 1 79 ? 37.751 -6.485 -22.999 1.00 53.44 79 SER A O 1
ATOM 620 N N . PRO A 1 80 ? 38.806 -5.296 -24.600 1.00 58.56 80 PRO A N 1
ATOM 621 C CA . PRO A 1 80 ? 40.105 -5.895 -24.329 1.00 58.56 80 PRO A CA 1
ATOM 622 C C . PRO A 1 80 ? 40.515 -5.587 -22.888 1.00 58.56 80 PRO A C 1
ATOM 624 O O . PRO A 1 80 ? 40.181 -4.525 -22.356 1.00 58.56 80 PRO A O 1
ATOM 627 N N . CYS A 1 81 ? 41.226 -6.524 -22.260 1.00 52.25 81 CYS A N 1
ATOM 628 C CA . CYS A 1 81 ? 41.691 -6.409 -20.883 1.00 52.25 81 CYS A CA 1
ATOM 629 C C . CYS A 1 81 ? 42.323 -5.022 -20.629 1.00 52.25 81 CYS A C 1
ATOM 631 O O . CYS A 1 81 ? 43.316 -4.686 -21.279 1.00 52.25 81 CYS A O 1
ATOM 633 N N . PRO A 1 82 ? 41.803 -4.211 -19.685 1.00 56.09 82 PRO A N 1
ATOM 634 C CA . PRO A 1 82 ? 42.351 -2.881 -19.419 1.00 56.09 82 PRO A CA 1
ATOM 635 C C . PRO A 1 82 ? 43.773 -2.936 -18.835 1.00 56.09 82 PRO A C 1
ATOM 637 O O . PRO A 1 82 ? 44.486 -1.937 -18.878 1.00 56.09 82 PRO A O 1
ATOM 640 N N . ALA A 1 83 ? 44.218 -4.102 -18.345 1.00 49.94 83 ALA A N 1
ATOM 641 C CA . ALA A 1 83 ? 45.589 -4.314 -17.883 1.00 49.94 83 ALA A CA 1
ATOM 642 C C . ALA A 1 83 ? 46.626 -4.256 -19.025 1.00 49.94 83 ALA A C 1
ATOM 644 O O . ALA A 1 83 ? 47.755 -3.835 -18.792 1.00 49.94 83 ALA A O 1
ATOM 645 N N . CYS A 1 84 ? 46.241 -4.576 -20.268 1.00 52.72 84 CYS A N 1
ATOM 646 C CA . CYS A 1 84 ? 47.137 -4.479 -21.427 1.00 52.72 84 CYS A CA 1
ATOM 647 C C . CYS A 1 84 ? 47.444 -3.026 -21.831 1.00 52.72 84 CYS A C 1
ATOM 649 O O . CYS A 1 84 ? 48.372 -2.793 -22.599 1.00 52.72 84 CYS A O 1
ATOM 651 N N . ALA A 1 85 ? 46.691 -2.043 -21.322 1.00 52.75 85 ALA A N 1
ATOM 652 C CA . ALA A 1 85 ? 46.968 -0.628 -21.564 1.00 52.75 85 ALA A CA 1
ATOM 653 C C . ALA A 1 85 ? 48.104 -0.072 -20.679 1.00 52.75 85 ALA A C 1
ATOM 655 O O . ALA A 1 85 ? 48.599 1.016 -20.959 1.00 52.75 85 ALA A O 1
ATOM 656 N N . TRP A 1 86 ? 48.522 -0.804 -19.633 1.00 49.75 86 TRP A N 1
ATOM 657 C CA . TRP A 1 86 ? 49.482 -0.315 -18.631 1.00 49.75 86 TRP A CA 1
ATOM 658 C C . TRP A 1 86 ? 50.636 -1.287 -18.313 1.00 49.75 86 TRP A C 1
ATOM 660 O O . TRP A 1 86 ? 51.579 -0.880 -17.640 1.00 49.75 86 TRP A O 1
ATOM 670 N N . TRP A 1 87 ? 50.620 -2.536 -18.803 1.00 43.44 87 TRP A N 1
ATOM 671 C CA . TRP A 1 87 ? 51.735 -3.488 -18.659 1.00 43.44 87 TRP A CA 1
ATOM 672 C C . TRP A 1 87 ? 51.773 -4.475 -19.843 1.00 43.44 87 TRP A C 1
ATOM 674 O O . TRP A 1 87 ? 50.717 -5.007 -20.198 1.00 43.44 87 TRP A O 1
ATOM 684 N N . PRO A 1 88 ? 52.936 -4.773 -20.458 1.00 49.88 88 PRO A N 1
ATOM 685 C CA . PRO A 1 88 ? 53.031 -5.883 -21.405 1.00 49.88 88 PRO A CA 1
ATOM 686 C C . PRO A 1 88 ? 52.829 -7.226 -20.686 1.00 49.88 88 PRO A C 1
ATOM 688 O O . PRO A 1 88 ? 53.543 -7.545 -19.736 1.00 49.88 88 PRO A O 1
ATOM 691 N N . CYS A 1 89 ? 51.849 -8.012 -21.139 1.00 54.69 89 CYS A N 1
ATOM 692 C CA . CYS A 1 89 ? 51.686 -9.405 -20.730 1.00 54.69 89 CYS A CA 1
ATOM 693 C C . CYS A 1 89 ? 52.703 -10.263 -21.491 1.00 54.69 89 CYS A C 1
ATOM 695 O O . CYS A 1 89 ? 52.606 -10.390 -22.711 1.00 54.69 89 CYS A O 1
ATOM 697 N N . ASP A 1 90 ? 53.668 -10.838 -20.776 1.00 53.19 90 ASP A N 1
ATOM 698 C CA . ASP A 1 90 ? 54.613 -11.800 -21.336 1.00 53.19 90 ASP A CA 1
ATOM 699 C C . ASP A 1 90 ? 53.884 -13.135 -21.557 1.00 53.19 90 ASP A C 1
ATOM 701 O O . ASP A 1 90 ? 53.519 -13.835 -20.609 1.00 53.19 90 ASP A O 1
ATOM 705 N N . HIS A 1 91 ? 53.587 -13.457 -22.816 1.00 56.38 91 HIS A N 1
ATOM 706 C CA . HIS A 1 91 ? 53.088 -14.773 -23.201 1.00 56.38 91 HIS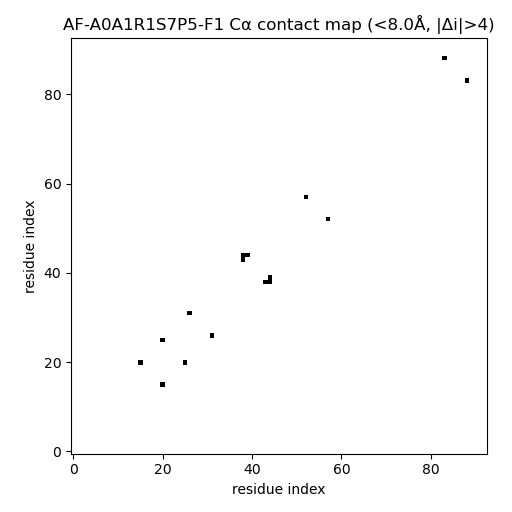 A CA 1
ATOM 707 C C . HIS A 1 91 ? 54.288 -15.704 -23.384 1.00 56.38 91 HIS A C 1
ATOM 709 O O . HIS A 1 91 ? 54.744 -15.939 -24.501 1.00 56.38 91 HIS A O 1
ATOM 715 N N . GLY A 1 92 ? 54.801 -16.217 -22.265 1.00 44.44 92 GLY A N 1
ATOM 716 C CA . GLY A 1 92 ? 55.724 -17.349 -22.268 1.00 44.44 92 GLY A CA 1
ATOM 717 C C . GLY A 1 92 ? 55.022 -18.588 -22.826 1.00 44.44 92 GLY A C 1
ATOM 718 O O . GLY A 1 92 ? 53.959 -18.966 -22.325 1.00 44.44 92 GLY A O 1
ATOM 719 N N . GLY A 1 93 ? 55.588 -19.140 -23.902 1.00 39.44 93 GLY A N 1
ATOM 720 C CA . GLY A 1 93 ? 55.154 -20.381 -24.553 1.00 39.44 93 GLY A CA 1
ATOM 721 C C . GLY A 1 93 ? 55.553 -21.646 -23.809 1.00 39.44 93 GLY A C 1
ATOM 722 O O . GLY A 1 93 ? 56.414 -21.569 -22.904 1.00 39.44 93 GLY A O 1
#

Mean predicted aligned error: 19.68 Å

Solvent-accessible surface area (backbone atoms only — not comparable to full-atom values): 6242 Å² total; per-residue (Å²): 136,83,74,82,63,99,69,82,66,81,83,74,68,96,73,76,52,74,67,56,44,51,72,74,67,55,79,51,72,67,56,50,52,50,49,50,62,64,48,71,38,91,88,70,59,82,86,79,81,84,79,77,85,51,65,69,60,53,50,51,55,52,52,52,51,51,52,52,52,49,49,54,53,47,54,64,68,68,47,75,67,72,61,66,79,80,45,87,80,82,81,80,128

Organism: NCBI:txid1331668

Secondary structure (DSSP, 8-state):
-----TT-S----SS--HHHHHHHHSPPHHHHHHHHHHHSSTTS----SS----HHHHHHHHHHHHHHHHHHHHHHHHSPPGGGGTS------

Foldseek 3Di:
DDPPDPPPDDPDDPDDDPVRCCVPPPDDPVRVVVVVVVQVPPPDDPPDDDPDDPPVVVVVVVVVVVVVVVVVVVVVVPPPDVVVVPDDDDPDD

Radius of gyration: 28.17 Å; Cα contacts (8 Å, |Δi|>4): 8; chains: 1; bounding box: 69×37×52 Å